Protein AF-A0A7C6QNS3-F1 (afdb_monomer_lite)

pLDDT: mean 88.9, std 7.29, range [53.53, 95.62]

Foldseek 3Di:
DDWDDDPNAIEAEVVCPVQVPHDF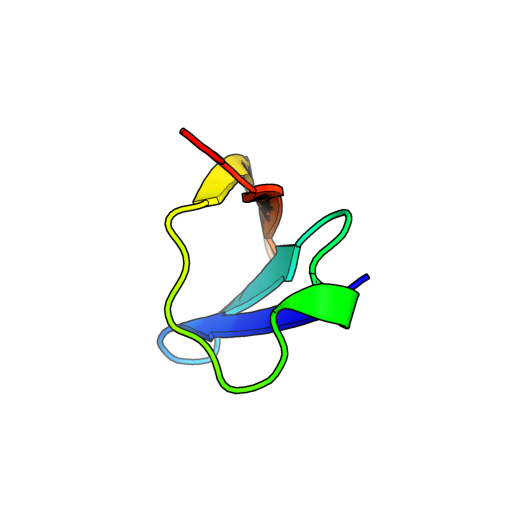DWAFDADDPRYTYIYTPDD

Radius of gyration: 9.67 Å; chains: 1; bounding box: 21×21×23 Å

Sequence (43 aa):
DGIARIHGYILDIENGKDYIGQRVLVKVDKVHRTYAKARILER

Structure (mmCIF, N/CA/C/O backbone):
data_AF-A0A7C6QNS3-F1
#
_entry.id   AF-A0A7C6QNS3-F1
#
loop_
_atom_site.group_PDB
_atom_site.id
_atom_site.type_symbol
_atom_site.label_atom_id
_atom_site.label_alt_id
_atom_site.label_comp_id
_atom_site.label_asym_id
_atom_site.label_entity_id
_atom_site.label_seq_id
_atom_site.pdbx_PDB_ins_code
_atom_site.Cartn_x
_atom_site.Cartn_y
_atom_site.Cartn_z
_atom_site.occupancy
_atom_site.B_iso_or_equiv
_atom_site.auth_seq_id
_atom_site.auth_comp_id
_atom_site.auth_asym_id
_atom_site.auth_atom_id
_atom_site.pdbx_PDB_model_num
ATOM 1 N N . ASP A 1 1 ? 3.490 -3.782 12.041 1.00 76.00 1 ASP A N 1
ATOM 2 C CA . ASP A 1 1 ? 3.291 -3.262 10.672 1.00 76.00 1 ASP A CA 1
ATOM 3 C C . ASP A 1 1 ? 2.011 -3.836 10.092 1.00 76.00 1 ASP A C 1
ATOM 5 O O . ASP A 1 1 ? 1.604 -4.921 10.505 1.00 76.00 1 ASP A O 1
ATOM 9 N N . GLY A 1 2 ? 1.339 -3.093 9.216 1.00 86.75 2 GLY A N 1
ATOM 10 C CA . GLY A 1 2 ? 0.167 -3.560 8.477 1.00 86.75 2 GLY A CA 1
ATOM 11 C C . GLY A 1 2 ? 0.524 -3.786 7.013 1.00 86.75 2 GLY A C 1
ATOM 12 O O . GLY A 1 2 ? 1.254 -2.993 6.431 1.00 86.75 2 GLY A O 1
ATOM 13 N N . ILE A 1 3 ? 0.006 -4.854 6.408 1.00 90.62 3 ILE A N 1
ATOM 14 C CA . ILE A 1 3 ? 0.232 -5.145 4.989 1.00 90.62 3 ILE A CA 1
ATOM 15 C C . ILE A 1 3 ? -1.073 -4.913 4.240 1.00 90.62 3 ILE A C 1
ATOM 17 O O . ILE A 1 3 ? -2.072 -5.587 4.492 1.00 90.62 3 ILE A O 1
ATOM 21 N N . ALA A 1 4 ? -1.047 -3.993 3.284 1.00 91.12 4 ALA A N 1
ATOM 22 C CA . ALA A 1 4 ? -2.109 -3.818 2.308 1.00 91.12 4 ALA A CA 1
ATOM 23 C C . ALA A 1 4 ? -1.641 -4.292 0.928 1.00 91.12 4 ALA A C 1
ATOM 25 O O . ALA A 1 4 ? -0.449 -4.324 0.618 1.00 91.12 4 ALA A O 1
ATOM 26 N N . ARG A 1 5 ? -2.593 -4.680 0.079 1.00 92.00 5 ARG A N 1
ATOM 27 C CA . ARG A 1 5 ? -2.328 -5.011 -1.322 1.00 92.00 5 ARG A CA 1
ATOM 28 C C . ARG A 1 5 ? -3.231 -4.201 -2.226 1.00 92.00 5 ARG A C 1
ATOM 30 O O . ARG A 1 5 ? -4.442 -4.169 -2.031 1.00 92.00 5 ARG A O 1
ATOM 37 N N . ILE A 1 6 ? -2.630 -3.597 -3.241 1.00 89.56 6 ILE A N 1
ATOM 38 C CA . ILE A 1 6 ? -3.325 -2.806 -4.253 1.00 89.56 6 ILE A CA 1
ATOM 39 C C . ILE A 1 6 ? -2.942 -3.386 -5.608 1.00 89.56 6 ILE A C 1
ATOM 41 O O . ILE A 1 6 ? -1.775 -3.352 -5.977 1.00 89.56 6 ILE A O 1
ATOM 45 N N . HIS A 1 7 ? 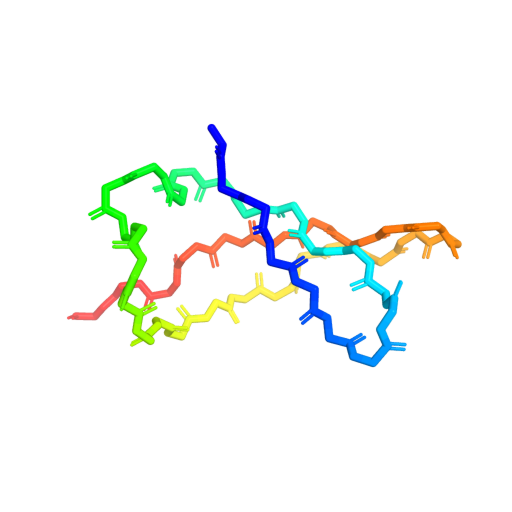-3.899 -3.970 -6.333 1.00 90.00 7 HIS A N 1
ATOM 46 C CA . HIS A 1 7 ? -3.653 -4.594 -7.645 1.00 90.00 7 HIS A CA 1
ATOM 47 C C . HIS A 1 7 ? -2.462 -5.582 -7.663 1.00 90.00 7 HIS A C 1
ATOM 49 O O . HIS A 1 7 ? -1.711 -5.654 -8.629 1.00 90.00 7 HIS A O 1
ATOM 55 N N . GLY A 1 8 ? -2.260 -6.336 -6.575 1.00 90.06 8 GLY A N 1
ATOM 56 C CA . GLY A 1 8 ? -1.141 -7.281 -6.431 1.00 90.06 8 GLY A CA 1
ATOM 57 C C . GLY A 1 8 ? 0.180 -6.655 -5.964 1.00 90.06 8 GLY A C 1
ATOM 58 O O . GLY A 1 8 ? 1.107 -7.382 -5.615 1.00 90.06 8 GLY A O 1
ATOM 59 N N . TYR A 1 9 ? 0.251 -5.330 -5.877 1.00 93.06 9 TYR A N 1
ATOM 60 C CA . TYR A 1 9 ? 1.388 -4.599 -5.344 1.00 93.06 9 TYR A CA 1
ATOM 61 C C . TYR A 1 9 ? 1.326 -4.512 -3.814 1.00 93.06 9 TYR A C 1
ATOM 63 O O . TYR A 1 9 ? 0.267 -4.230 -3.245 1.00 93.06 9 TYR A O 1
ATOM 71 N N . ILE A 1 10 ? 2.450 -4.775 -3.144 1.00 94.62 10 ILE A N 1
ATOM 72 C CA . ILE A 1 10 ? 2.530 -4.830 -1.680 1.00 94.62 10 ILE A CA 1
ATOM 73 C C . ILE A 1 10 ? 2.750 -3.425 -1.119 1.00 94.62 10 ILE A C 1
ATOM 75 O O . ILE A 1 10 ? 3.658 -2.711 -1.540 1.00 94.62 10 ILE A O 1
ATOM 79 N N . LEU A 1 11 ? 1.936 -3.048 -0.139 1.00 93.38 11 LEU A N 1
ATOM 80 C CA . LEU A 1 11 ? 2.069 -1.810 0.611 1.00 93.38 11 LEU A CA 1
ATOM 81 C C . LEU A 1 11 ? 2.317 -2.146 2.083 1.00 93.38 11 LEU A C 1
ATOM 83 O O . LEU A 1 11 ? 1.454 -2.704 2.758 1.00 93.38 11 LEU A O 1
ATOM 87 N N . ASP A 1 12 ? 3.513 -1.823 2.548 1.00 93.62 12 ASP A N 1
ATOM 88 C CA . ASP A 1 12 ? 3.953 -1.951 3.931 1.00 93.62 12 ASP A CA 1
ATOM 89 C C . ASP A 1 12 ? 3.601 -0.658 4.671 1.00 93.62 12 ASP A C 1
ATOM 91 O O . ASP A 1 12 ? 4.069 0.416 4.295 1.00 93.62 12 ASP A O 1
ATOM 95 N N . ILE A 1 13 ? 2.709 -0.740 5.656 1.00 92.00 13 ILE A N 1
ATOM 96 C CA . ILE A 1 13 ? 2.161 0.410 6.377 1.00 92.00 13 ILE A CA 1
ATOM 97 C C . ILE A 1 13 ? 2.682 0.392 7.816 1.00 92.00 13 ILE A C 1
ATOM 99 O O . ILE A 1 13 ? 2.291 -0.457 8.629 1.00 92.00 13 ILE A O 1
ATOM 103 N N . GLU A 1 14 ? 3.510 1.375 8.157 1.00 90.44 14 GLU A N 1
ATOM 104 C CA . GLU A 1 14 ? 3.967 1.587 9.531 1.00 90.44 14 GLU A CA 1
ATOM 105 C C . GLU A 1 14 ? 2.775 1.918 10.443 1.00 90.44 14 GLU A C 1
ATOM 107 O O . GLU A 1 14 ? 1.896 2.703 10.080 1.00 90.44 14 GLU A O 1
ATOM 112 N N . ASN A 1 15 ? 2.741 1.309 11.635 1.00 86.69 15 ASN A N 1
ATOM 113 C CA . ASN A 1 15 ? 1.625 1.379 12.597 1.00 86.69 15 ASN A CA 1
ATOM 114 C C . ASN A 1 15 ? 0.268 0.849 12.080 1.00 86.69 15 ASN A C 1
ATOM 116 O O . ASN A 1 15 ? -0.761 1.039 12.716 1.00 86.69 15 ASN A O 1
ATOM 120 N N . GLY A 1 16 ? 0.241 0.103 10.970 1.00 83.31 16 GLY A N 1
ATOM 121 C CA . GLY A 1 16 ? -0.998 -0.444 10.397 1.00 83.31 16 GLY A CA 1
ATOM 122 C C . GLY A 1 16 ? -1.699 -1.552 11.201 1.00 83.31 16 GLY A C 1
ATOM 123 O O . GLY A 1 16 ? -2.716 -2.063 10.742 1.00 83.31 16 GLY A O 1
ATOM 124 N N . LYS A 1 17 ? -1.178 -1.953 12.371 1.00 84.06 17 LYS A N 1
ATOM 125 C CA . LYS A 1 17 ? -1.730 -3.064 13.172 1.00 84.06 17 LYS A CA 1
ATOM 126 C C . LYS A 1 17 ? -3.068 -2.703 13.828 1.00 84.06 17 LYS A C 1
ATOM 128 O O . LYS A 1 17 ? -3.972 -3.530 13.836 1.00 84.06 17 LYS A O 1
ATOM 133 N N . ASP A 1 18 ? -3.214 -1.478 14.321 1.00 85.12 18 ASP A N 1
ATOM 134 C CA . ASP A 1 18 ? -4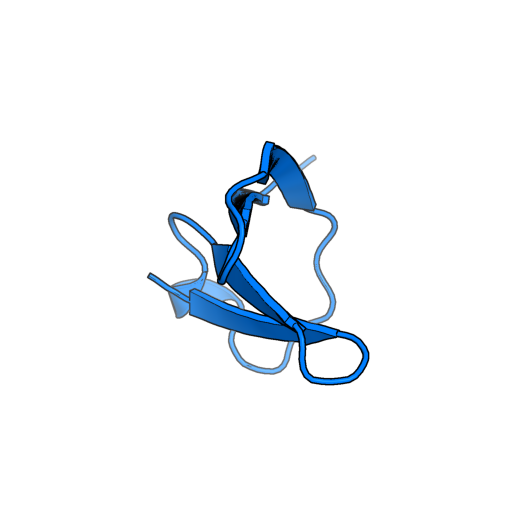.448 -0.998 14.964 1.00 85.12 18 ASP A CA 1
ATOM 135 C C . ASP A 1 18 ? -5.588 -0.733 13.963 1.00 85.12 18 ASP A C 1
ATOM 137 O O . ASP A 1 18 ? -6.754 -0.616 14.333 1.00 85.12 18 ASP A O 1
ATOM 141 N N . TYR A 1 19 ? -5.267 -0.717 12.669 1.00 85.00 19 TYR A N 1
ATOM 142 C CA . TYR A 1 19 ? -6.188 -0.374 11.584 1.00 85.00 19 TYR A CA 1
ATOM 143 C C . TYR A 1 19 ? -6.569 -1.570 10.706 1.00 85.00 19 TYR A C 1
ATOM 145 O O . TYR A 1 19 ? -7.082 -1.404 9.596 1.00 85.00 19 TYR A O 1
ATOM 153 N N . ILE A 1 20 ? -6.338 -2.793 11.188 1.00 85.00 20 ILE A N 1
ATOM 154 C CA . ILE A 1 20 ? -6.715 -4.012 10.467 1.00 85.00 20 ILE A CA 1
ATOM 155 C C . ILE A 1 20 ? -8.235 -4.029 10.251 1.00 85.00 20 ILE A C 1
ATOM 157 O O . ILE A 1 20 ? -9.018 -3.876 11.184 1.00 85.00 20 ILE A O 1
ATOM 161 N N . GLY A 1 21 ? -8.651 -4.219 8.997 1.00 87.25 21 GLY A N 1
ATOM 162 C CA . GLY A 1 21 ? -10.063 -4.231 8.601 1.00 87.25 21 GLY A CA 1
ATOM 163 C C . GLY A 1 21 ? -10.680 -2.846 8.379 1.00 87.25 21 GLY A C 1
ATOM 164 O O . GLY A 1 21 ? -11.810 -2.763 7.902 1.00 87.25 21 GLY A O 1
ATOM 165 N N . GLN A 1 22 ? -9.946 -1.765 8.654 1.00 86.88 22 GLN A N 1
ATOM 166 C CA . GLN A 1 22 ? -10.410 -0.396 8.446 1.00 86.88 22 GLN A CA 1
ATOM 167 C C . GLN A 1 22 ? -9.837 0.205 7.159 1.00 86.88 22 GLN A C 1
ATOM 169 O O . GLN A 1 22 ? -8.763 -0.166 6.683 1.00 86.88 22 GLN A O 1
ATOM 174 N N . ARG A 1 23 ? -10.567 1.162 6.580 1.00 87.12 23 ARG A N 1
ATOM 175 C CA . ARG A 1 23 ? -10.071 1.973 5.463 1.00 87.12 23 ARG A CA 1
ATOM 176 C C . ARG A 1 23 ? -9.445 3.238 6.027 1.00 87.12 23 ARG A C 1
ATOM 178 O O . ARG A 1 23 ? -10.160 4.114 6.497 1.00 87.12 23 ARG A O 1
ATOM 185 N N . VAL A 1 24 ? -8.123 3.323 5.948 1.00 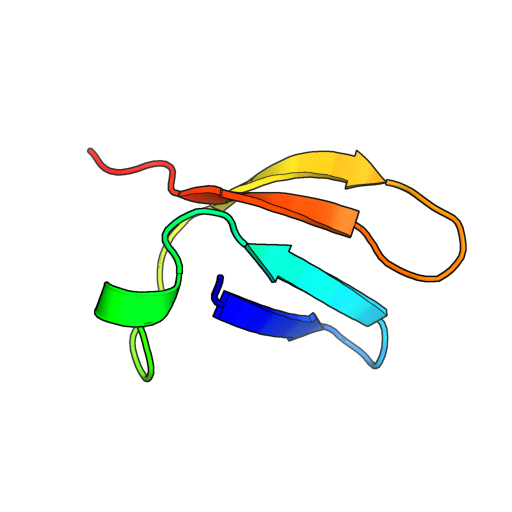87.75 24 VAL A N 1
ATOM 186 C CA . VAL A 1 24 ? -7.349 4.482 6.402 1.00 87.75 24 VAL A CA 1
ATOM 187 C C . VAL A 1 24 ? -6.639 5.162 5.245 1.00 87.75 24 VAL A C 1
ATOM 189 O O . VAL A 1 24 ? -6.211 4.513 4.287 1.00 87.75 24 VAL A O 1
ATOM 192 N N . LEU A 1 25 ? -6.499 6.482 5.344 1.00 90.19 25 LEU A N 1
ATOM 193 C CA . LEU A 1 25 ? -5.644 7.242 4.445 1.00 90.19 25 LEU A CA 1
ATOM 194 C C . LEU A 1 25 ? -4.189 7.069 4.877 1.00 90.19 25 LEU A C 1
ATOM 196 O O . LEU A 1 25 ? -3.830 7.254 6.039 1.00 90.19 25 LEU A O 1
ATOM 200 N N . VAL A 1 26 ? -3.341 6.712 3.919 1.00 91.25 26 VAL A N 1
ATOM 201 C CA . VAL A 1 26 ? -1.911 6.500 4.142 1.00 91.25 26 VAL A CA 1
ATOM 202 C C . VAL A 1 26 ? -1.107 7.341 3.163 1.00 91.25 26 VAL A C 1
ATOM 204 O O . VAL A 1 26 ? -1.494 7.520 2.007 1.00 91.25 26 VAL A O 1
ATOM 207 N N . LYS A 1 27 ? 0.032 7.859 3.621 1.00 92.31 27 LYS A N 1
ATOM 208 C CA . LYS A 1 27 ? 1.025 8.511 2.771 1.00 92.31 27 LYS A CA 1
ATOM 209 C C . LYS A 1 27 ? 2.038 7.481 2.326 1.00 92.31 27 LYS A C 1
ATOM 211 O O . LYS A 1 27 ? 2.683 6.871 3.173 1.00 92.31 27 LYS A O 1
ATOM 216 N N . VAL A 1 28 ? 2.228 7.339 1.022 1.00 93.06 28 VAL A N 1
ATOM 217 C CA . VAL A 1 28 ? 3.355 6.576 0.481 1.00 93.06 28 VAL A CA 1
ATOM 218 C C . VAL A 1 28 ? 4.619 7.421 0.624 1.00 93.06 28 VAL A C 1
ATOM 220 O O . VAL A 1 28 ? 4.670 8.539 0.115 1.00 93.06 28 VAL A O 1
ATOM 223 N N . ASP A 1 29 ? 5.612 6.905 1.343 1.00 93.62 29 ASP A N 1
ATOM 224 C CA . ASP A 1 29 ? 6.884 7.595 1.589 1.00 93.62 29 ASP A CA 1
ATOM 225 C C . ASP A 1 29 ? 7.949 7.172 0.572 1.00 93.62 29 ASP A C 1
ATOM 227 O O . ASP A 1 29 ? 8.629 8.005 -0.028 1.00 93.62 29 ASP A O 1
ATOM 231 N N . LYS A 1 30 ? 8.040 5.863 0.309 1.00 94.00 30 LYS A N 1
ATOM 232 C CA . LYS A 1 30 ? 9.010 5.302 -0.630 1.00 94.00 30 LYS A CA 1
ATOM 233 C C . LYS A 1 30 ? 8.410 4.155 -1.426 1.00 94.00 30 LYS A C 1
ATOM 235 O O . LYS A 1 30 ? 7.762 3.270 -0.875 1.00 94.00 30 LYS A O 1
ATOM 240 N N . VAL A 1 31 ? 8.673 4.148 -2.727 1.00 95.12 31 VAL A N 1
ATOM 241 C CA . VAL A 1 31 ? 8.248 3.091 -3.649 1.00 95.12 31 VAL A CA 1
ATOM 242 C C . VAL A 1 31 ? 9.481 2.293 -4.067 1.00 95.12 31 VAL A C 1
ATOM 244 O O . VAL A 1 31 ? 10.461 2.866 -4.539 1.00 95.12 31 VAL A O 1
ATOM 247 N N . HIS A 1 32 ? 9.449 0.976 -3.870 1.00 93.62 32 HIS A N 1
ATOM 248 C CA . HIS A 1 32 ? 10.459 0.037 -4.362 1.00 93.62 32 HIS A CA 1
ATOM 249 C C . HIS A 1 32 ? 9.916 -0.741 -5.567 1.00 93.62 32 HIS A C 1
ATOM 251 O O . HIS A 1 32 ? 8.822 -0.490 -6.042 1.00 93.62 32 HIS A O 1
ATOM 257 N N . ARG A 1 33 ? 10.677 -1.690 -6.118 1.00 93.44 33 ARG A N 1
ATOM 258 C CA . ARG A 1 33 ? 10.194 -2.496 -7.254 1.00 93.44 33 ARG A CA 1
ATOM 259 C C . ARG A 1 33 ? 9.118 -3.512 -6.852 1.00 93.44 33 ARG A C 1
ATOM 261 O O . ARG A 1 33 ? 8.260 -3.845 -7.661 1.00 93.44 33 ARG A O 1
ATOM 268 N N . THR A 1 34 ? 9.201 -4.044 -5.635 1.00 93.31 34 THR A N 1
ATOM 269 C CA . THR A 1 34 ? 8.373 -5.169 -5.162 1.00 93.31 34 THR A CA 1
ATOM 270 C C . THR A 1 34 ? 7.382 -4.783 -4.066 1.00 93.31 34 THR A C 1
ATOM 272 O O . THR A 1 34 ? 6.480 -5.562 -3.767 1.00 93.31 34 THR A O 1
ATOM 275 N N . TYR A 1 35 ? 7.539 -3.602 -3.465 1.00 94.44 35 TYR A N 1
ATOM 276 C CA . TYR A 1 35 ? 6.660 -3.082 -2.421 1.00 94.44 35 TYR A CA 1
ATOM 277 C C . TYR A 1 35 ? 6.814 -1.565 -2.281 1.00 94.44 35 TYR A C 1
ATOM 279 O O . TYR A 1 35 ? 7.783 -0.980 -2.758 1.00 94.44 35 TYR A O 1
ATOM 287 N N . ALA A 1 36 ? 5.889 -0.903 -1.600 1.00 95.62 36 ALA A N 1
ATOM 288 C CA . ALA A 1 36 ? 6.070 0.473 -1.149 1.00 95.62 36 ALA A CA 1
ATOM 289 C C . ALA A 1 36 ? 5.919 0.561 0.367 1.00 95.62 36 ALA A C 1
ATOM 291 O O . ALA A 1 36 ? 5.165 -0.206 0.958 1.00 95.62 36 ALA A O 1
ATOM 292 N N . LYS A 1 37 ? 6.637 1.504 0.973 1.00 94.06 37 LYS A N 1
ATOM 293 C CA . LYS A 1 37 ? 6.452 1.896 2.364 1.00 94.06 37 LYS A CA 1
ATOM 294 C C . LYS A 1 37 ? 5.491 3.063 2.444 1.00 94.06 37 LYS A C 1
ATOM 296 O O . LYS A 1 37 ? 5.618 4.045 1.705 1.00 94.06 37 LYS A O 1
ATOM 301 N N . ALA A 1 38 ? 4.558 2.956 3.365 1.00 94.19 38 ALA A N 1
ATOM 302 C CA . ALA A 1 38 ? 3.587 3.972 3.670 1.00 94.19 38 ALA A CA 1
ATOM 303 C C . ALA A 1 38 ? 3.448 4.139 5.182 1.00 94.19 38 ALA A C 1
ATOM 305 O O . ALA A 1 38 ? 3.796 3.270 5.975 1.00 94.19 38 ALA A O 1
ATOM 306 N N . ARG A 1 39 ? 2.911 5.284 5.573 1.00 91.50 39 ARG A N 1
ATOM 307 C CA . ARG A 1 39 ? 2.621 5.642 6.959 1.00 91.50 39 ARG A CA 1
ATOM 308 C C . ARG A 1 39 ? 1.211 6.186 7.043 1.00 91.50 39 ARG A C 1
ATOM 310 O O . ARG A 1 39 ? 0.749 6.843 6.109 1.00 91.50 39 ARG A O 1
ATOM 317 N N . ILE A 1 40 ? 0.528 5.921 8.145 1.00 89.69 40 ILE A N 1
ATOM 318 C CA . ILE A 1 40 ? -0.834 6.414 8.347 1.00 89.69 40 ILE A CA 1
ATOM 319 C C . ILE A 1 40 ? -0.818 7.944 8.414 1.00 89.69 40 ILE A C 1
ATOM 321 O O . ILE A 1 40 ? -0.003 8.551 9.112 1.00 89.69 40 ILE A O 1
ATOM 325 N N . LEU A 1 41 ? -1.693 8.558 7.619 1.00 86.62 41 LEU A N 1
ATOM 326 C CA . LEU A 1 41 ? -2.046 9.969 7.707 1.00 86.62 41 LEU A CA 1
ATOM 327 C C . LEU A 1 41 ? -3.278 10.037 8.605 1.00 86.62 41 LEU A C 1
ATOM 329 O O . LEU A 1 41 ? -4.40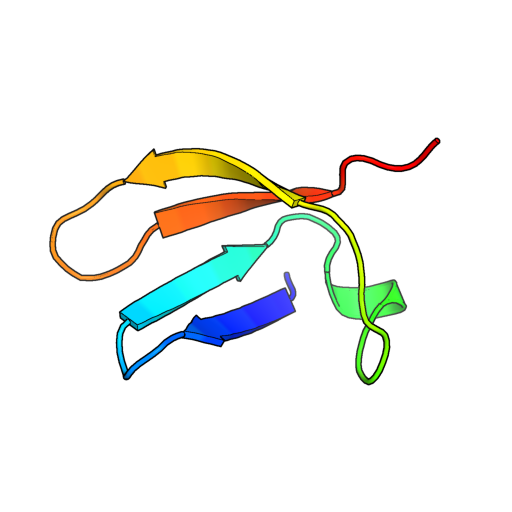4 10.120 8.120 1.00 86.62 41 LEU A O 1
ATOM 333 N N . GLU A 1 42 ? -3.070 9.913 9.910 1.00 71.69 42 GLU A N 1
ATOM 334 C CA . GLU A 1 42 ? -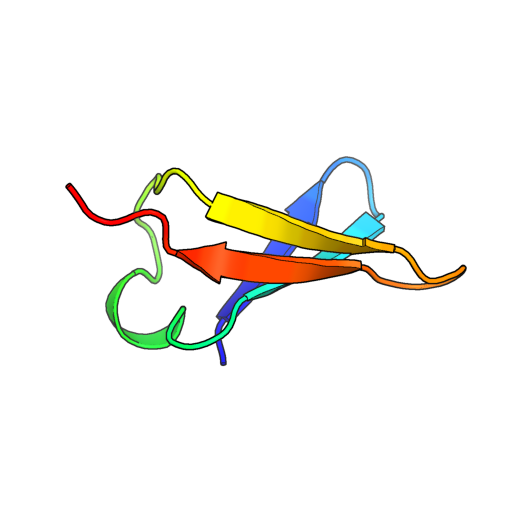4.146 10.183 10.856 1.00 71.69 42 GLU A CA 1
ATOM 335 C C . GLU A 1 42 ? -4.397 11.695 10.901 1.00 71.69 42 GLU A C 1
ATOM 337 O O . GLU A 1 42 ? -3.462 12.495 10.763 1.00 71.69 42 GLU A O 1
ATOM 342 N N . ARG A 1 43 ? -5.665 12.074 11.042 1.00 53.53 43 ARG A N 1
ATOM 343 C CA . ARG A 1 43 ? -6.121 13.450 11.209 1.00 53.53 43 ARG A CA 1
ATOM 344 C C . ARG A 1 43 ? -7.127 13.496 12.340 1.00 53.53 43 ARG A C 1
ATOM 346 O O . ARG A 1 43 ? -7.960 12.564 12.381 1.00 53.53 43 ARG A O 1
#

Secondary structure (DSSP, 8-state):
-EEEEETTEEEEEETTTTTTTS---EEEEEE-SSEEEEEE---